Protein AF-A0A1J5P999-F1 (afdb_monomer)

Secondary structure (DSSP, 8-state):
---------------TTSSTTTTT------HHHHHHHHHHT--HHHHHHHHHS-SEEEE-GGG-EEEEEEEEETTEEEEEEEEE-SSS----------S-TGGGT---

Structure (mmCIF, N/CA/C/O backbone):
data_AF-A0A1J5P999-F1
#
_entry.id   AF-A0A1J5P999-F1
#
loop_
_atom_site.group_PDB
_atom_site.id
_atom_site.type_symbol
_atom_site.label_atom_id
_atom_site.label_alt_id
_atom_site.label_comp_id
_atom_site.label_asym_id
_atom_site.label_entity_id
_atom_site.label_seq_id
_atom_site.pdbx_PDB_ins_code
_atom_site.Cartn_x
_atom_site.Cartn_y
_atom_site.Cartn_z
_atom_site.occupancy
_atom_site.B_iso_or_equiv
_atom_site.auth_seq_id
_atom_site.auth_comp_id
_atom_site.auth_asym_id
_atom_site.auth_atom_id
_atom_site.pdbx_PDB_model_num
ATOM 1 N N . MET A 1 1 ? -15.671 -54.462 -1.984 1.00 37.78 1 MET A N 1
ATOM 2 C CA . MET A 1 1 ? -15.952 -53.697 -3.217 1.00 37.78 1 MET A CA 1
ATOM 3 C C . MET A 1 1 ? -16.811 -52.499 -2.840 1.00 37.78 1 MET A C 1
ATOM 5 O O . MET A 1 1 ? -17.685 -52.654 -2.004 1.00 37.78 1 MET A O 1
ATOM 9 N N . ALA A 1 2 ? -16.414 -51.345 -3.379 1.00 36.69 2 ALA A N 1
ATOM 10 C CA . ALA A 1 2 ? -16.911 -49.964 -3.329 1.00 36.69 2 ALA A CA 1
ATOM 11 C C . ALA A 1 2 ? -18.200 -49.567 -2.566 1.00 36.69 2 ALA A C 1
ATOM 13 O O . ALA A 1 2 ? -19.240 -50.210 -2.635 1.00 36.69 2 ALA A O 1
ATOM 14 N N . TRP A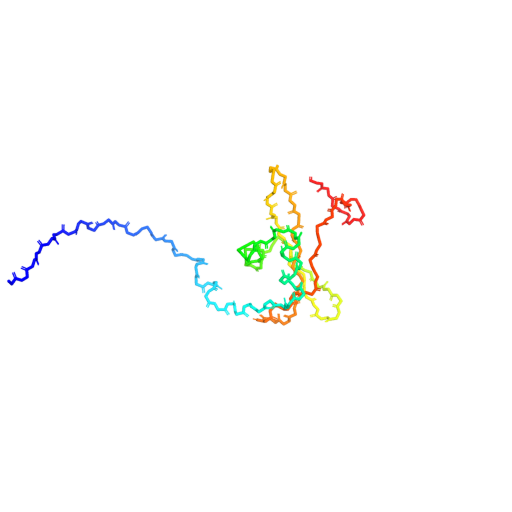 1 3 ? -18.068 -48.404 -1.919 1.00 38.06 3 TRP A N 1
ATOM 15 C CA . TRP A 1 3 ? -19.034 -47.589 -1.180 1.00 38.06 3 TRP A CA 1
ATOM 16 C C . TRP A 1 3 ? -19.949 -46.764 -2.104 1.00 38.06 3 TRP A C 1
ATOM 18 O O . TRP A 1 3 ? -19.556 -46.436 -3.220 1.00 38.06 3 TRP A O 1
ATOM 28 N N . GLY A 1 4 ? -21.103 -46.316 -1.595 1.00 35.94 4 GLY A N 1
ATOM 29 C CA . GLY A 1 4 ? -21.939 -45.300 -2.247 1.00 35.94 4 GLY A CA 1
ATOM 30 C C . GLY A 1 4 ? -22.702 -44.431 -1.243 1.00 35.94 4 GLY A C 1
ATOM 31 O O . GLY A 1 4 ? -23.847 -44.722 -0.917 1.00 35.94 4 GLY A O 1
ATOM 32 N N . TRP A 1 5 ? -22.057 -43.373 -0.742 1.00 35.06 5 TRP A N 1
ATOM 33 C CA . TRP A 1 5 ? -22.691 -42.262 -0.019 1.00 35.06 5 TRP A CA 1
ATOM 34 C C . TRP A 1 5 ? -23.324 -41.295 -1.033 1.00 35.06 5 TRP A C 1
ATOM 36 O O . TRP A 1 5 ? -22.629 -40.791 -1.913 1.00 35.06 5 TRP A O 1
ATOM 46 N N . VAL A 1 6 ? -24.623 -41.007 -0.908 1.00 44.00 6 VAL A N 1
ATOM 47 C CA . VAL A 1 6 ? -25.325 -40.009 -1.735 1.00 44.00 6 VAL A CA 1
ATOM 48 C C . VAL A 1 6 ? -25.231 -38.649 -1.040 1.00 44.00 6 VAL A C 1
ATOM 50 O O . VAL A 1 6 ? -25.931 -38.382 -0.066 1.00 44.00 6 VAL A O 1
ATOM 53 N N . GLY A 1 7 ? -24.318 -37.800 -1.514 1.00 39.00 7 GLY A N 1
ATOM 54 C CA . GLY A 1 7 ? -24.174 -36.416 -1.068 1.00 39.00 7 GLY A CA 1
ATOM 55 C C . GLY A 1 7 ? -25.244 -35.515 -1.688 1.00 39.00 7 GLY A C 1
ATOM 56 O O . GLY A 1 7 ? -25.363 -35.428 -2.906 1.00 39.00 7 GLY A O 1
ATOM 57 N N . VAL A 1 8 ? -26.009 -34.830 -0.839 1.00 46.47 8 VAL A N 1
ATOM 58 C CA . VAL A 1 8 ? -26.989 -33.807 -1.223 1.00 46.47 8 VAL A CA 1
ATOM 59 C C . VAL A 1 8 ? -26.250 -32.572 -1.747 1.00 46.47 8 VAL A C 1
ATOM 61 O O . VAL A 1 8 ? -25.548 -31.893 -0.998 1.00 46.47 8 VAL A O 1
ATOM 64 N N . SER A 1 9 ? -26.412 -32.274 -3.036 1.00 40.50 9 SER A N 1
ATOM 65 C CA . SER A 1 9 ? -25.910 -31.055 -3.672 1.00 40.50 9 SER A CA 1
ATOM 66 C C . SER A 1 9 ? -26.640 -29.829 -3.116 1.00 40.50 9 SER A C 1
ATOM 68 O O . SER A 1 9 ? -27.842 -29.663 -3.319 1.00 40.50 9 SER A O 1
ATOM 70 N N . ARG A 1 10 ? -25.918 -28.956 -2.406 1.00 44.97 10 ARG A N 1
ATOM 71 C CA . ARG A 1 10 ? -26.386 -27.601 -2.078 1.00 44.97 10 ARG A CA 1
ATOM 72 C C . ARG A 1 10 ? -26.079 -26.655 -3.248 1.00 44.97 10 ARG A C 1
ATOM 74 O O . ARG A 1 10 ? -25.032 -26.819 -3.874 1.00 44.97 10 ARG A O 1
ATOM 81 N N . PRO A 1 11 ? -26.952 -25.677 -3.545 1.00 37.75 11 PRO A N 1
ATOM 82 C CA . PRO A 1 11 ? -26.740 -24.749 -4.647 1.00 37.75 11 PRO A CA 1
ATOM 83 C C . PRO A 1 11 ? -25.540 -23.840 -4.358 1.00 37.75 11 PRO A C 1
ATOM 85 O O . PRO A 1 11 ? -25.463 -23.195 -3.312 1.00 37.75 11 PRO A O 1
ATOM 88 N N . ILE A 1 12 ? -24.607 -23.815 -5.309 1.00 49.03 12 ILE A N 1
ATOM 89 C CA . ILE A 1 12 ? -23.509 -22.853 -5.391 1.00 49.03 12 ILE A CA 1
ATOM 90 C C . ILE A 1 12 ? -24.145 -21.487 -5.651 1.00 49.03 12 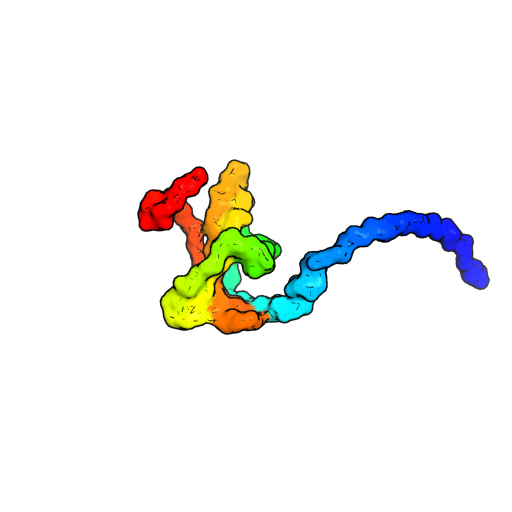ILE A C 1
ATOM 92 O O . ILE A 1 12 ? -24.758 -21.269 -6.694 1.00 49.03 12 ILE A O 1
ATOM 96 N N . VAL A 1 13 ? -24.043 -20.589 -4.674 1.00 51.94 13 VAL A N 1
ATOM 97 C CA . VAL A 1 13 ? -24.358 -19.173 -4.867 1.00 51.94 13 VAL A CA 1
ATOM 98 C C . VAL A 1 13 ? -23.359 -18.625 -5.883 1.00 51.94 13 VAL A C 1
ATOM 100 O O . VAL A 1 13 ? -22.150 -18.690 -5.669 1.00 51.94 13 VAL A O 1
ATOM 103 N N . ASP A 1 14 ? -23.888 -18.121 -6.992 1.00 52.69 14 ASP A N 1
ATOM 104 C CA . ASP A 1 14 ? -23.164 -17.404 -8.035 1.00 52.69 14 ASP A CA 1
ATOM 105 C C . ASP A 1 14 ? -22.485 -16.152 -7.443 1.00 52.69 14 ASP A C 1
ATOM 107 O O . ASP A 1 14 ? -23.111 -15.113 -7.238 1.00 52.69 14 ASP A O 1
ATOM 111 N N . MET A 1 15 ? -21.196 -16.275 -7.110 1.00 42.59 15 MET A N 1
ATOM 112 C CA . MET A 1 15 ? -20.282 -15.169 -6.788 1.00 42.59 15 MET A CA 1
ATOM 113 C C . MET A 1 15 ? -19.447 -14.798 -8.026 1.00 42.59 15 MET A C 1
ATOM 115 O O . MET A 1 15 ? -18.227 -14.652 -7.969 1.00 42.59 15 MET A O 1
ATOM 119 N N . GLY A 1 16 ? -20.088 -14.676 -9.187 1.00 48.22 16 GLY A N 1
ATOM 120 C CA . GLY A 1 16 ? -19.440 -14.245 -10.418 1.00 48.22 16 GLY A CA 1
ATOM 121 C C . GLY A 1 16 ? -19.431 -12.727 -10.599 1.00 48.22 16 GLY A C 1
ATOM 122 O O . GLY A 1 16 ? -20.356 -12.207 -11.218 1.00 48.22 16 GLY A O 1
ATOM 123 N N . ARG A 1 17 ? -18.357 -12.033 -10.162 1.00 46.41 17 ARG A N 1
ATOM 124 C CA . ARG A 1 17 ? -17.685 -10.983 -10.985 1.00 46.41 17 ARG A CA 1
ATOM 125 C C . ARG A 1 17 ? -16.369 -10.360 -10.468 1.00 46.41 17 ARG A C 1
ATOM 127 O O . ARG A 1 17 ? -15.931 -9.376 -11.057 1.00 46.41 17 ARG A O 1
ATOM 134 N N . ASN A 1 18 ? -15.717 -10.871 -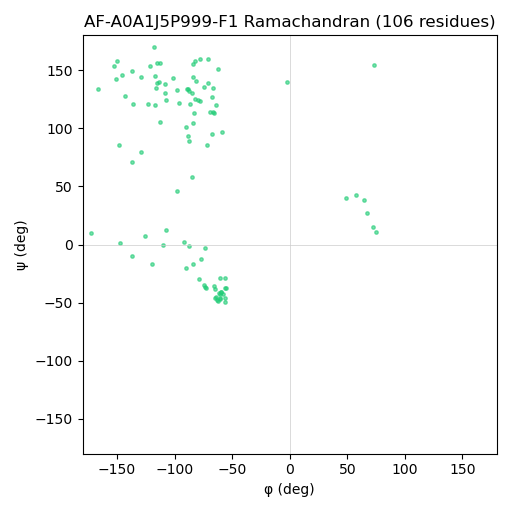9.419 1.00 49.22 18 ASN A N 1
ATOM 135 C CA . ASN A 1 18 ? -14.580 -10.142 -8.817 1.00 49.22 18 ASN A CA 1
ATOM 136 C C . ASN A 1 18 ? -13.360 -11.007 -8.460 1.00 49.22 18 ASN A C 1
ATOM 138 O O . ASN A 1 18 ? -12.312 -10.453 -8.145 1.00 49.22 18 ASN A O 1
ATOM 142 N N . ALA A 1 19 ? -13.464 -12.336 -8.521 1.00 44.88 19 ALA A N 1
ATOM 143 C CA . ALA A 1 19 ? -12.344 -13.224 -8.194 1.00 44.88 19 ALA A CA 1
ATOM 144 C C . ALA A 1 19 ? -11.311 -13.332 -9.335 1.00 44.88 19 ALA A C 1
ATOM 146 O O . ALA A 1 19 ? -10.121 -13.481 -9.081 1.00 44.88 19 ALA A O 1
ATOM 147 N N . SER A 1 20 ? -11.742 -13.180 -10.591 1.00 42.78 20 SER A N 1
ATOM 148 C CA . SER A 1 20 ? -10.908 -13.378 -11.785 1.00 42.78 20 SER A CA 1
ATOM 149 C C . SER A 1 20 ? -9.932 -12.234 -12.095 1.00 42.78 20 SER A C 1
ATOM 151 O O . SER A 1 20 ? -9.016 -12.428 -12.887 1.00 42.78 20 SER A O 1
ATOM 153 N N . THR A 1 21 ? -10.063 -11.063 -11.462 1.00 48.25 21 THR A N 1
ATOM 154 C CA . THR A 1 21 ? -9.098 -9.954 -11.627 1.00 48.25 21 THR A CA 1
ATOM 155 C C . THR A 1 21 ? -7.882 -10.099 -10.702 1.00 48.25 21 THR A C 1
ATOM 157 O O . THR A 1 21 ? -6.855 -9.467 -10.926 1.00 48.25 21 THR A O 1
ATOM 160 N N . ILE A 1 22 ? 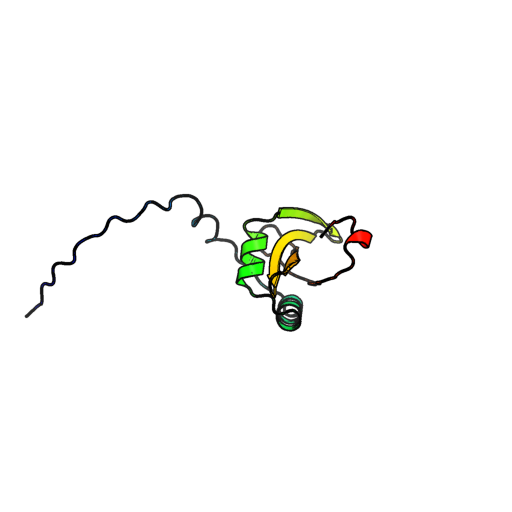-7.972 -10.945 -9.669 1.00 50.50 22 ILE A N 1
ATOM 161 C CA . ILE A 1 22 ? -6.931 -11.084 -8.637 1.00 50.50 22 ILE A CA 1
ATOM 162 C C . ILE A 1 22 ? -5.893 -12.156 -9.024 1.00 50.50 22 ILE A C 1
ATOM 164 O O . ILE A 1 22 ? -4.760 -12.116 -8.551 1.00 50.50 22 ILE A O 1
ATOM 168 N N . GLU A 1 23 ? -6.225 -13.071 -9.940 1.00 46.91 23 GLU A N 1
ATOM 169 C CA . GLU A 1 23 ? -5.380 -14.234 -10.258 1.00 46.91 23 GLU A CA 1
ATOM 170 C C . GLU A 1 23 ? -4.104 -13.942 -11.072 1.00 46.91 23 GLU A C 1
ATOM 172 O O . GLU A 1 23 ? -3.300 -14.849 -11.268 1.00 46.91 23 GLU A O 1
ATOM 177 N N . ALA A 1 24 ? -3.843 -12.705 -11.508 1.00 50.28 24 ALA A N 1
ATOM 178 C CA . ALA A 1 24 ? -2.672 -12.417 -12.349 1.00 50.28 24 ALA A CA 1
ATOM 179 C C . ALA A 1 24 ? -1.744 -11.304 -11.837 1.00 50.28 24 ALA A C 1
ATOM 181 O O . ALA A 1 24 ? -0.815 -10.914 -12.545 1.00 50.28 24 ALA A O 1
ATOM 182 N N . MET A 1 25 ? -1.946 -10.783 -10.624 1.00 60.47 25 MET A N 1
ATOM 183 C CA . MET A 1 25 ? -1.055 -9.751 -10.087 1.00 60.47 25 MET A CA 1
ATOM 184 C C . MET A 1 25 ? 0.134 -10.413 -9.373 1.00 60.47 25 MET A C 1
ATOM 186 O O . MET A 1 25 ? 0.084 -10.704 -8.179 1.00 60.47 25 MET A O 1
ATOM 190 N N . GLN A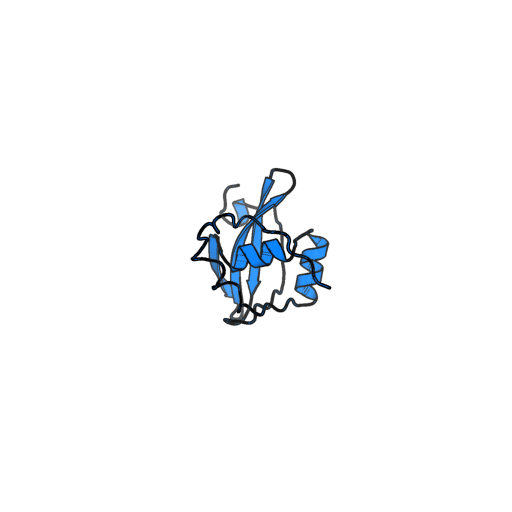 1 26 ? 1.213 -10.689 -10.115 1.00 70.00 26 GLN A N 1
ATOM 191 C CA . GLN A 1 26 ? 2.470 -11.186 -9.542 1.00 70.00 26 GLN A CA 1
ATOM 192 C C . GLN A 1 26 ? 3.176 -10.069 -8.760 1.00 70.00 26 GLN A C 1
ATOM 194 O O . GLN A 1 26 ? 4.037 -9.355 -9.270 1.00 70.00 26 GLN A O 1
ATOM 199 N N . ILE A 1 27 ? 2.801 -9.903 -7.494 1.00 77.94 27 ILE A N 1
ATOM 200 C CA . ILE A 1 27 ? 3.387 -8.884 -6.622 1.00 77.94 27 ILE A CA 1
ATOM 201 C C . ILE A 1 27 ? 4.638 -9.448 -5.957 1.00 77.94 27 ILE A C 1
ATOM 203 O O . ILE A 1 27 ? 4.582 -10.424 -5.211 1.00 77.94 27 ILE A O 1
ATOM 207 N N . THR A 1 28 ? 5.768 -8.786 -6.198 1.00 84.69 28 THR A N 1
ATOM 208 C CA . THR A 1 28 ? 7.029 -9.074 -5.515 1.00 84.69 28 THR A CA 1
ATOM 209 C C . THR A 1 28 ? 7.329 -7.962 -4.524 1.00 84.69 28 THR A C 1
ATOM 211 O O . THR A 1 28 ? 7.419 -6.791 -4.883 1.00 84.69 28 THR A O 1
ATOM 214 N N . PHE A 1 29 ? 7.522 -8.332 -3.263 1.00 84.56 29 PHE A N 1
ATOM 215 C CA . PHE A 1 29 ? 7.889 -7.395 -2.211 1.00 84.56 29 PHE A CA 1
ATOM 216 C C . PHE A 1 29 ? 9.408 -7.286 -2.125 1.00 84.56 29 PHE A C 1
ATOM 218 O O . PHE A 1 29 ? 1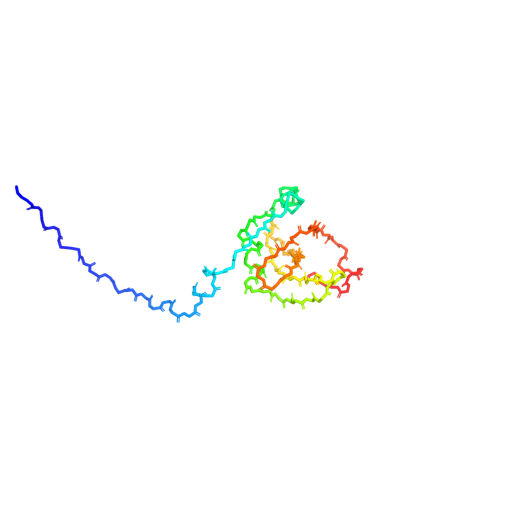0.111 -8.296 -2.095 1.00 84.56 29 PHE A O 1
ATOM 225 N N . THR A 1 30 ? 9.932 -6.065 -2.037 1.00 87.31 30 THR A N 1
ATOM 226 C CA . THR A 1 30 ? 11.355 -5.884 -1.724 1.00 87.31 30 THR A CA 1
ATOM 227 C C . THR A 1 30 ? 11.627 -6.255 -0.273 1.00 87.31 30 THR A C 1
ATOM 229 O O . THR A 1 30 ? 10.740 -6.186 0.581 1.00 87.31 30 THR A O 1
ATOM 232 N N . GLN A 1 31 ? 12.886 -6.549 0.046 1.00 86.50 31 GLN A N 1
ATOM 233 C CA . GLN A 1 31 ? 13.310 -6.733 1.433 1.00 86.50 31 GLN A CA 1
ATOM 234 C C . GLN A 1 31 ? 12.966 -5.514 2.301 1.00 86.50 31 GLN A C 1
ATOM 236 O O . GLN A 1 31 ? 12.535 -5.666 3.444 1.00 86.50 31 GLN A O 1
ATOM 241 N N . HIS A 1 32 ? 13.096 -4.305 1.748 1.00 87.25 32 HIS A N 1
ATOM 242 C CA . HIS A 1 32 ? 12.715 -3.089 2.456 1.00 87.25 32 HIS A CA 1
ATOM 243 C C . HIS A 1 32 ? 11.213 -3.053 2.745 1.00 87.25 32 HIS A C 1
ATOM 245 O O . HIS A 1 32 ? 10.814 -2.761 3.867 1.00 87.25 32 HIS A O 1
ATOM 251 N N . ALA A 1 33 ? 10.365 -3.393 1.772 1.00 87.19 33 ALA A N 1
ATOM 252 C CA . ALA A 1 33 ? 8.922 -3.483 1.977 1.00 87.19 33 ALA A CA 1
ATOM 253 C C . ALA A 1 33 ? 8.561 -4.449 3.103 1.00 87.19 33 ALA A C 1
ATOM 255 O O . ALA A 1 33 ? 7.816 -4.078 4.009 1.00 87.19 33 ALA A O 1
ATOM 256 N N . LEU A 1 34 ? 9.131 -5.656 3.060 1.00 89.88 34 LEU A N 1
ATOM 257 C CA . LEU A 1 34 ? 8.896 -6.704 4.049 1.00 89.88 34 LEU A CA 1
ATOM 258 C C . LEU A 1 34 ? 9.324 -6.255 5.449 1.00 89.88 34 LEU A C 1
AT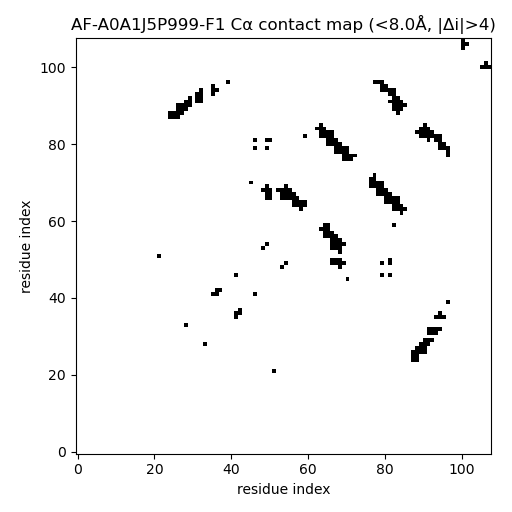OM 260 O O . LEU A 1 34 ? 8.570 -6.437 6.403 1.00 89.88 34 LEU A O 1
ATOM 264 N N . ALA A 1 35 ? 10.477 -5.592 5.571 1.00 87.94 35 ALA A N 1
ATOM 265 C CA . ALA A 1 35 ? 10.930 -5.024 6.838 1.00 87.94 35 ALA A CA 1
ATOM 266 C C . ALA A 1 35 ? 9.935 -3.982 7.373 1.00 87.94 35 ALA A C 1
ATOM 268 O O . ALA A 1 35 ? 9.515 -4.054 8.526 1.00 87.94 35 ALA A O 1
ATOM 269 N N . ARG A 1 36 ? 9.463 -3.060 6.522 1.00 91.19 36 ARG A N 1
ATOM 270 C CA . ARG A 1 36 ? 8.473 -2.045 6.925 1.00 91.19 36 ARG A CA 1
ATOM 271 C C . ARG A 1 36 ? 7.127 -2.651 7.286 1.00 91.19 36 ARG A C 1
ATOM 273 O O . ARG A 1 36 ? 6.467 -2.142 8.187 1.00 91.19 36 ARG A O 1
ATOM 280 N N . MET A 1 37 ? 6.714 -3.704 6.591 1.00 92.44 37 MET A N 1
ATOM 281 C CA . MET A 1 37 ? 5.501 -4.445 6.911 1.00 92.44 37 MET A CA 1
ATOM 282 C C . MET A 1 37 ? 5.610 -5.092 8.291 1.00 92.44 37 MET A C 1
ATOM 284 O O . MET A 1 37 ? 4.723 -4.890 9.117 1.00 92.44 37 MET A O 1
ATOM 288 N N . ALA A 1 38 ? 6.722 -5.773 8.577 1.00 92.31 38 ALA A N 1
ATOM 289 C CA . ALA A 1 38 ? 6.975 -6.389 9.876 1.00 92.31 38 ALA A CA 1
ATOM 290 C C . ALA A 1 38 ? 7.031 -5.353 11.013 1.00 92.31 38 ALA A C 1
ATOM 292 O O . ALA A 1 38 ? 6.316 -5.492 12.002 1.00 92.31 38 ALA A O 1
ATOM 293 N N . GLU A 1 39 ? 7.791 -4.266 10.840 1.00 90.31 39 GLU A N 1
ATOM 294 C CA . GLU A 1 39 ? 7.911 -3.168 11.817 1.00 90.31 39 GLU A CA 1
ATOM 295 C C . GLU A 1 39 ? 6.563 -2.531 12.187 1.00 90.31 39 GLU A C 1
ATOM 297 O O . GLU A 1 39 ? 6.404 -1.972 13.271 1.00 90.31 39 GLU A O 1
ATOM 302 N N . ARG A 1 40 ? 5.597 -2.560 11.264 1.00 88.94 40 ARG A N 1
ATOM 303 C CA . ARG A 1 40 ? 4.315 -1.848 11.382 1.00 88.94 40 ARG A CA 1
ATOM 304 C C . ARG A 1 40 ? 3.130 -2.783 11.582 1.00 88.94 40 ARG A C 1
ATOM 306 O O . ARG A 1 40 ? 2.001 -2.302 11.657 1.00 88.94 40 ARG A O 1
ATOM 313 N N . GLY A 1 41 ? 3.375 -4.092 11.625 1.00 91.62 41 GLY A N 1
ATOM 314 C CA . GLY A 1 41 ? 2.331 -5.108 11.673 1.00 91.62 41 GLY A CA 1
ATOM 315 C C . GLY A 1 41 ? 1.362 -5.014 10.494 1.00 91.62 41 GLY A C 1
ATOM 316 O O . GLY A 1 41 ? 0.152 -5.076 10.696 1.00 91.62 41 GLY A O 1
ATOM 317 N N . ILE A 1 42 ? 1.866 -4.793 9.278 1.00 92.81 42 ILE A N 1
ATOM 318 C CA . ILE A 1 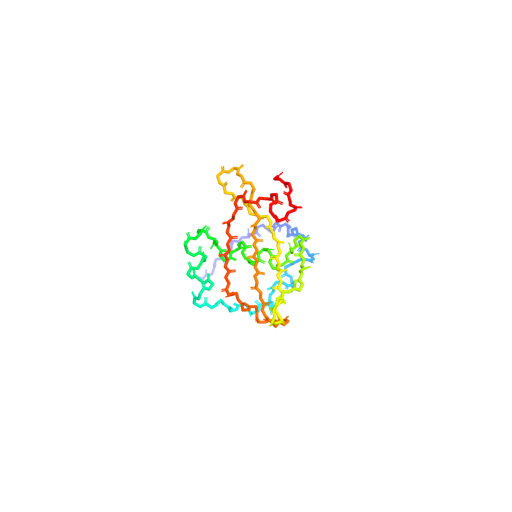42 ? 1.066 -4.750 8.046 1.00 92.81 42 ILE A CA 1
ATOM 319 C C . ILE A 1 42 ? 1.138 -6.121 7.389 1.00 92.81 42 ILE A C 1
ATOM 321 O O . ILE A 1 42 ? 2.221 -6.613 7.074 1.00 92.81 42 ILE A O 1
ATOM 325 N N . SER A 1 43 ? -0.015 -6.744 7.182 1.00 91.69 43 SER A N 1
ATOM 326 C CA . SER A 1 43 ? -0.089 -8.050 6.540 1.00 91.69 43 SER A CA 1
ATOM 327 C C . SER A 1 43 ? -0.037 -7.930 5.017 1.00 91.69 43 SER A C 1
ATOM 329 O O . SER A 1 43 ? -0.384 -6.903 4.431 1.00 91.69 43 SER A O 1
ATOM 331 N N . HIS A 1 44 ? 0.348 -9.020 4.355 1.00 88.88 44 HIS A N 1
ATOM 332 C CA . HIS A 1 44 ? 0.282 -9.113 2.897 1.00 88.88 44 HIS A CA 1
ATOM 333 C C . HIS A 1 44 ? -1.149 -8.894 2.394 1.00 88.88 44 HIS A C 1
ATOM 335 O O . HIS A 1 44 ? -1.348 -8.137 1.451 1.00 88.88 44 HIS A O 1
ATOM 341 N N . ALA A 1 45 ? -2.145 -9.482 3.065 1.00 89.19 45 ALA A N 1
ATOM 342 C CA . ALA A 1 45 ? -3.553 -9.368 2.688 1.00 89.19 45 ALA A CA 1
ATOM 343 C C . ALA A 1 45 ? -4.031 -7.910 2.611 1.00 89.19 45 ALA A C 1
ATOM 345 O O . ALA A 1 45 ? -4.777 -7.553 1.708 1.00 89.19 45 ALA A O 1
ATOM 346 N N . GLU A 1 46 ? -3.561 -7.049 3.509 1.00 90.75 46 GLU A N 1
ATOM 347 C CA . GLU A 1 46 ? -3.940 -5.633 3.518 1.00 90.75 46 GLU A CA 1
ATOM 348 C C . GLU A 1 46 ? -3.291 -4.837 2.394 1.00 90.75 46 GLU A C 1
ATOM 350 O O . GLU A 1 46 ? -3.930 -3.959 1.811 1.00 90.75 46 GLU A O 1
ATOM 355 N N . VAL A 1 47 ? -2.040 -5.160 2.055 1.00 90.25 47 VAL A N 1
ATOM 356 C CA . VAL A 1 47 ? -1.374 -4.571 0.890 1.00 90.25 47 VAL A CA 1
ATOM 357 C C . VAL A 1 47 ? -2.081 -5.009 -0.389 1.00 90.25 47 VAL A C 1
ATOM 359 O O . VAL A 1 47 ? -2.397 -4.167 -1.225 1.00 90.25 47 VAL A O 1
ATOM 362 N N . LEU A 1 48 ? -2.391 -6.301 -0.512 1.00 88.31 48 LEU A N 1
ATOM 363 C CA . LEU A 1 48 ? -3.111 -6.859 -1.656 1.00 88.31 48 LEU A CA 1
ATOM 364 C C . LEU A 1 48 ? -4.502 -6.236 -1.805 1.00 88.31 48 LEU A C 1
ATOM 366 O O . LEU A 1 48 ? -4.855 -5.799 -2.895 1.00 88.31 48 LEU A O 1
ATOM 370 N N . ALA A 1 49 ? -5.262 -6.121 -0.715 1.00 87.12 49 ALA A N 1
ATOM 371 C CA . ALA A 1 49 ? -6.573 -5.477 -0.723 1.00 87.12 49 ALA A CA 1
ATOM 372 C C . ALA A 1 49 ? -6.482 -4.000 -1.140 1.00 87.12 49 ALA A C 1
ATOM 374 O O . ALA A 1 49 ? -7.277 -3.539 -1.956 1.00 87.12 49 ALA A O 1
ATOM 375 N N . THR A 1 50 ? -5.474 -3.277 -0.638 1.00 89.06 50 THR A N 1
ATOM 376 C CA . THR A 1 50 ? -5.231 -1.870 -0.996 1.00 89.06 50 THR A CA 1
ATOM 377 C C . THR A 1 50 ? -4.860 -1.703 -2.469 1.00 89.06 50 THR A C 1
ATOM 379 O O . THR A 1 50 ? -5.289 -0.742 -3.099 1.00 89.06 50 THR A O 1
ATOM 382 N N . LEU A 1 51 ? -4.078 -2.626 -3.032 1.00 87.62 51 LEU A N 1
ATOM 383 C CA . LEU A 1 51 ? -3.708 -2.604 -4.449 1.00 87.62 51 LEU A CA 1
ATOM 384 C C . LEU A 1 51 ? -4.867 -3.021 -5.361 1.00 87.62 51 LEU A C 1
ATOM 386 O O . LEU A 1 51 ? -5.004 -2.474 -6.451 1.00 87.62 51 LEU A O 1
ATOM 390 N N . ALA A 1 52 ? -5.708 -3.956 -4.917 1.00 85.88 52 ALA A N 1
ATOM 391 C CA . ALA A 1 52 ? -6.859 -4.431 -5.678 1.00 85.88 52 ALA A CA 1
ATOM 392 C C . ALA A 1 52 ? -7.993 -3.397 -5.735 1.00 85.88 52 ALA A C 1
ATOM 394 O O . ALA A 1 52 ? -8.673 -3.277 -6.753 1.00 85.88 52 ALA A O 1
ATOM 395 N N . GLN A 1 53 ? -8.218 -2.665 -4.640 1.00 86.56 53 GLN A N 1
ATOM 396 C CA . GLN A 1 53 ? -9.275 -1.658 -4.526 1.00 86.56 53 GLN A CA 1
ATOM 397 C C . GLN A 1 53 ? -8.746 -0.400 -3.824 1.00 86.56 53 GLN A C 1
ATOM 399 O O . GLN A 1 53 ? -9.103 -0.124 -2.674 1.00 86.56 53 GLN A O 1
ATOM 404 N N . PRO A 1 54 ? -7.875 0.375 -4.494 1.00 88.88 54 PRO A N 1
ATOM 405 C CA . PRO A 1 54 ? -7.346 1.594 -3.911 1.00 88.88 54 PRO A CA 1
ATOM 406 C C . PRO A 1 54 ? -8.462 2.627 -3.748 1.00 88.88 54 PRO A C 1
ATOM 408 O O . PRO A 1 54 ? -9.219 2.899 -4.679 1.00 88.88 54 PRO A O 1
ATOM 411 N N . LEU A 1 55 ? -8.508 3.274 -2.583 1.00 90.38 55 LEU A N 1
ATOM 412 C CA . LEU A 1 55 ? -9.307 4.482 -2.367 1.00 90.38 55 LEU A CA 1
ATOM 413 C C . LEU A 1 55 ? -8.868 5.588 -3.332 1.00 90.38 55 LEU A C 1
ATOM 415 O O . LEU A 1 55 ? -9.685 6.337 -3.863 1.00 90.38 55 LEU A O 1
ATOM 419 N N . ARG A 1 56 ? -7.552 5.702 -3.526 1.00 90.31 56 ARG A N 1
ATOM 420 C CA . ARG A 1 56 ? -6.931 6.666 -4.427 1.00 90.31 56 ARG A CA 1
ATOM 421 C C . ARG A 1 56 ? -5.619 6.106 -4.954 1.00 90.31 56 ARG A C 1
ATOM 423 O O . ARG A 1 56 ? -4.868 5.493 -4.198 1.00 90.31 56 ARG A O 1
ATOM 430 N N . THR A 1 57 ? -5.338 6.378 -6.227 1.00 90.81 57 THR A N 1
ATOM 431 C CA . THR A 1 57 ? -4.012 6.181 -6.822 1.00 90.81 57 THR A CA 1
ATOM 432 C C . THR A 1 57 ? -3.434 7.530 -7.235 1.00 90.81 57 THR A C 1
ATOM 434 O O . THR A 1 57 ? -4.166 8.389 -7.728 1.00 90.81 57 THR A O 1
ATOM 437 N N . MET A 1 58 ? -2.143 7.743 -6.995 1.00 90.81 58 MET A N 1
ATOM 438 C CA . MET A 1 58 ? -1.433 8.976 -7.344 1.00 90.81 58 MET A CA 1
ATOM 439 C C . MET A 1 58 ? -0.066 8.650 -7.935 1.00 90.81 58 MET A C 1
ATOM 441 O O . MET A 1 58 ? 0.557 7.668 -7.535 1.00 90.81 58 MET A O 1
ATOM 445 N N . ASP A 1 59 ? 0.425 9.501 -8.829 1.00 89.94 59 ASP A N 1
ATOM 446 C CA . ASP A 1 59 ? 1.822 9.443 -9.246 1.00 89.94 59 ASP A CA 1
ATOM 447 C C . ASP A 1 59 ? 2.732 9.918 -8.105 1.00 89.94 59 ASP A C 1
ATOM 449 O O . ASP A 1 59 ? 2.443 10.885 -7.393 1.00 89.94 59 ASP A O 1
ATOM 453 N N . ALA A 1 60 ? 3.847 9.220 -7.932 1.00 82.94 60 ALA A N 1
ATOM 454 C CA . ALA A 1 60 ? 4.906 9.527 -6.989 1.00 82.94 60 ALA A CA 1
ATOM 455 C C . ALA A 1 60 ? 6.221 9.802 -7.740 1.00 82.94 60 ALA A C 1
ATOM 457 O O . ALA A 1 60 ? 6.348 9.601 -8.948 1.00 82.94 60 ALA A O 1
ATOM 458 N N . GLN A 1 61 ? 7.229 10.301 -7.021 1.00 81.81 61 GLN A N 1
ATOM 459 C CA . GLN A 1 61 ? 8.525 10.619 -7.627 1.00 81.81 61 GLN A CA 1
ATOM 460 C C . GLN A 1 61 ? 9.206 9.366 -8.199 1.00 81.81 61 GLN A C 1
ATOM 462 O O . GLN A 1 61 ? 9.059 8.268 -7.661 1.00 81.81 61 GLN A O 1
ATOM 467 N N . ASN A 1 62 ? 10.014 9.562 -9.244 1.00 82.06 62 ASN A N 1
ATOM 468 C CA . ASN A 1 62 ? 10.829 8.528 -9.894 1.00 82.06 62 ASN A CA 1
ATOM 469 C C . ASN A 1 62 ? 10.017 7.414 -10.579 1.00 82.06 62 ASN A C 1
ATOM 471 O O . ASN A 1 62 ? 10.400 6.251 -10.519 1.00 82.06 62 ASN A O 1
ATOM 475 N N . GLY A 1 63 ? 8.890 7.758 -11.215 1.00 81.19 63 GLY A N 1
ATOM 476 C CA . GLY A 1 63 ? 8.079 6.795 -11.978 1.00 81.19 63 GLY A CA 1
ATOM 477 C C . GLY A 1 63 ? 7.301 5.800 -11.109 1.00 81.19 63 GLY A C 1
ATOM 478 O O . GLY A 1 63 ? 6.829 4.779 -11.605 1.00 81.19 63 GLY A O 1
ATOM 479 N N . ARG A 1 64 ? 7.177 6.091 -9.810 1.00 86.50 64 ARG A N 1
ATOM 480 C CA . ARG A 1 64 ? 6.384 5.312 -8.857 1.00 86.50 64 ARG A CA 1
ATOM 481 C C . ARG A 1 64 ? 4.927 5.728 -8.908 1.00 86.50 64 ARG A C 1
ATOM 483 O O . ARG A 1 64 ? 4.608 6.878 -9.184 1.00 86.50 64 ARG A O 1
ATOM 490 N N . LYS A 1 65 ? 4.059 4.814 -8.513 1.00 89.88 65 LYS A N 1
ATOM 491 C CA . LYS A 1 65 ? 2.667 5.065 -8.163 1.00 89.88 65 LYS A CA 1
ATOM 492 C C . LYS A 1 65 ? 2.469 4.824 -6.674 1.00 89.88 65 LYS A C 1
ATOM 494 O O . LYS A 1 65 ? 3.226 4.099 -6.030 1.00 89.88 65 LYS A O 1
ATOM 499 N N . GLU A 1 66 ? 1.450 5.447 -6.115 1.00 90.44 66 GLU A N 1
ATOM 500 C CA . GLU A 1 66 ? 1.009 5.247 -4.744 1.00 90.44 66 GLU A CA 1
ATOM 501 C C . GLU A 1 66 ? -0.457 4.833 -4.741 1.00 90.44 66 GLU A C 1
ATOM 503 O O . GLU A 1 66 ? -1.300 5.594 -5.205 1.00 90.44 66 GLU A O 1
ATOM 508 N N . ALA A 1 67 ? -0.759 3.661 -4.187 1.00 90.19 67 ALA A N 1
ATOM 509 C CA . ALA A 1 67 ? -2.113 3.237 -3.855 1.00 90.19 67 ALA A CA 1
ATOM 510 C C . ALA A 1 67 ? -2.385 3.503 -2.372 1.00 90.19 67 ALA A C 1
ATOM 512 O O . ALA A 1 67 ? -1.576 3.161 -1.506 1.00 90.19 67 ALA A O 1
ATOM 513 N N . GLN A 1 68 ? -3.535 4.098 -2.078 1.00 93.31 68 GLN A N 1
ATOM 514 C CA . GLN A 1 68 ? -3.979 4.381 -0.718 1.00 93.31 68 GLN A CA 1
ATOM 515 C C . GLN A 1 68 ? -5.206 3.545 -0.369 1.00 93.31 68 GLN A C 1
ATOM 517 O O . GLN A 1 68 ? -6.110 3.404 -1.189 1.00 93.31 68 GLN A O 1
ATOM 522 N N . GLY A 1 69 ? -5.260 3.027 0.855 1.00 91.00 69 GLY A N 1
ATOM 523 C CA . GLY A 1 69 ? -6.366 2.211 1.351 1.00 91.00 69 GLY A CA 1
ATOM 524 C C . GLY A 1 69 ? -6.555 2.368 2.854 1.00 91.00 69 GLY A C 1
ATOM 525 O O . GLY A 1 69 ? -5.641 2.780 3.568 1.00 91.00 69 GLY A O 1
ATOM 526 N N . TRP A 1 70 ? -7.750 2.055 3.344 1.00 90.94 70 TRP A N 1
ATOM 527 C CA . TRP A 1 70 ? -8.024 2.044 4.777 1.00 90.94 70 TRP A CA 1
ATOM 528 C C . TRP A 1 70 ? -7.691 0.681 5.371 1.00 90.94 70 TRP A C 1
ATOM 530 O O . TRP A 1 70 ? -8.116 -0.346 4.850 1.00 90.94 70 TRP A O 1
ATOM 540 N N . ILE A 1 71 ? -6.985 0.687 6.496 1.00 91.25 71 ILE A N 1
ATOM 541 C CA . ILE A 1 71 ? -6.815 -0.486 7.354 1.00 91.25 71 ILE A CA 1
ATOM 542 C C . ILE A 1 71 ? -7.331 -0.172 8.754 1.00 91.25 71 ILE A C 1
ATOM 544 O O . ILE A 1 71 ? -7.343 0.985 9.182 1.00 91.25 71 ILE A O 1
ATOM 548 N N . GLU A 1 72 ? -7.747 -1.203 9.479 1.00 87.94 72 GLU A N 1
ATOM 549 C CA . GLU A 1 72 ? -8.232 -1.061 10.847 1.00 87.94 72 GLU A CA 1
ATOM 550 C C . GLU A 1 72 ? -7.222 -1.635 11.839 1.00 87.94 72 GLU A C 1
ATOM 552 O O . GLU A 1 72 ? -6.713 -2.749 11.694 1.00 87.94 72 GLU A O 1
ATOM 557 N N . ARG A 1 73 ? -6.896 -0.847 12.860 1.00 85.88 73 ARG A N 1
ATOM 558 C CA . ARG A 1 73 ? -5.978 -1.219 13.934 1.00 85.88 73 ARG A CA 1
ATOM 559 C C . ARG A 1 73 ? -6.572 -0.774 15.250 1.00 85.88 73 ARG A C 1
ATOM 561 O O . ARG A 1 73 ? -6.835 0.410 15.416 1.00 85.88 73 ARG A O 1
ATOM 568 N N . THR A 1 74 ? -6.789 -1.721 16.163 1.00 84.88 74 THR A N 1
ATOM 569 C CA . THR A 1 74 ? -7.271 -1.444 17.531 1.00 84.88 74 THR A CA 1
ATOM 570 C C . THR A 1 74 ? -8.500 -0.516 17.573 1.00 84.88 74 THR A C 1
ATOM 572 O O . THR A 1 74 ? -8.589 0.377 18.414 1.00 84.88 74 THR A O 1
ATOM 575 N N . GLY A 1 75 ? -9.442 -0.714 16.639 1.00 88.12 75 GLY A N 1
ATOM 576 C CA . GLY A 1 75 ? -10.667 0.089 16.506 1.00 88.12 75 GLY A CA 1
ATOM 577 C C . GLY A 1 75 ? -10.468 1.483 15.898 1.00 88.12 75 GLY A C 1
ATOM 578 O O . GLY A 1 75 ? -11.368 2.316 15.954 1.00 88.12 75 GLY A O 1
ATOM 579 N N . LYS A 1 76 ? -9.288 1.773 15.340 1.00 88.50 76 LYS A N 1
ATOM 580 C CA . LYS A 1 76 ? -8.972 3.024 14.644 1.00 88.50 76 LYS A CA 1
ATOM 581 C C . LYS A 1 76 ? -8.678 2.752 13.177 1.00 88.50 76 LYS A C 1
ATOM 583 O O . LYS A 1 76 ? -7.897 1.859 12.844 1.00 88.50 76 LYS A O 1
ATOM 588 N N . ARG A 1 77 ? -9.255 3.574 12.299 1.00 90.19 77 ARG A N 1
ATOM 589 C CA . ARG A 1 77 ? -8.892 3.579 10.880 1.00 90.19 77 ARG A CA 1
ATOM 590 C C . ARG A 1 77 ? -7.545 4.259 10.696 1.00 90.19 77 ARG A C 1
ATOM 592 O O . ARG A 1 77 ? -7.266 5.300 11.285 1.00 90.19 77 ARG A O 1
ATOM 599 N N . GLN A 1 78 ? -6.704 3.647 9.880 1.00 92.19 78 GLN A N 1
ATOM 600 C CA . GLN A 1 78 ? -5.408 4.174 9.489 1.00 92.19 78 GLN A CA 1
ATOM 601 C C . GLN A 1 78 ? -5.294 4.132 7.971 1.00 92.19 78 GLN A C 1
ATOM 603 O O . GLN A 1 78 ? -5.788 3.208 7.325 1.00 92.19 78 GLN A O 1
ATOM 608 N N . LEU A 1 79 ? -4.633 5.138 7.403 1.00 92.62 79 LEU A N 1
ATOM 609 C CA . LEU A 1 79 ? -4.364 5.188 5.974 1.00 92.62 79 LEU A CA 1
ATOM 610 C C . LEU A 1 79 ? -3.107 4.367 5.662 1.00 92.62 79 LEU A C 1
ATOM 612 O O . LEU A 1 79 ? -2.000 4.734 6.068 1.00 92.62 79 LEU A O 1
ATOM 616 N N . LEU A 1 80 ? -3.273 3.267 4.934 1.00 92.25 80 LEU A N 1
ATOM 617 C CA . LEU A 1 80 ? -2.182 2.505 4.345 1.00 92.25 80 LEU A CA 1
ATOM 618 C C . LEU A 1 80 ? -1.802 3.129 3.002 1.00 92.25 80 LEU A C 1
ATOM 620 O O . LEU A 1 80 ? -2.653 3.382 2.154 1.00 92.25 80 LEU A O 1
ATOM 624 N N . ARG A 1 81 ? -0.502 3.364 2.816 1.00 93.31 81 ARG A N 1
ATOM 625 C CA . ARG A 1 81 ? 0.089 3.875 1.578 1.00 93.31 81 ARG A CA 1
ATOM 626 C C . ARG A 1 81 ? 1.040 2.824 1.025 1.00 93.31 81 ARG A C 1
ATOM 628 O O . ARG A 1 81 ? 2.005 2.456 1.700 1.00 93.31 81 ARG A O 1
ATOM 635 N N . VAL A 1 82 ? 0.768 2.357 -0.185 1.00 89.56 82 VAL A N 1
ATOM 636 C CA . VAL A 1 82 ? 1.557 1.353 -0.898 1.00 89.56 82 VAL A CA 1
ATOM 637 C C . VAL A 1 82 ? 2.195 2.030 -2.102 1.00 89.56 82 VAL A C 1
ATOM 639 O O . VAL A 1 82 ? 1.515 2.347 -3.073 1.00 89.56 82 VAL A O 1
ATOM 642 N N . LEU A 1 83 ? 3.500 2.287 -2.023 1.00 90.62 83 LEU A N 1
ATOM 643 C CA . LEU A 1 83 ? 4.283 2.778 -3.159 1.00 90.62 83 LEU A CA 1
ATOM 644 C C . LEU A 1 83 ? 4.671 1.612 -4.058 1.00 90.62 83 LEU A C 1
ATOM 646 O O . LEU A 1 83 ? 5.017 0.563 -3.532 1.00 90.62 83 LEU A O 1
ATOM 650 N N . TYR A 1 84 ? 4.641 1.786 -5.372 1.00 85.31 84 TYR A N 1
ATOM 651 C CA . TYR A 1 84 ? 4.960 0.728 -6.317 1.00 85.31 84 TYR A CA 1
ATOM 652 C C . TYR A 1 84 ? 5.503 1.241 -7.645 1.00 85.31 84 TYR A C 1
ATOM 654 O O . TYR A 1 84 ? 5.219 2.364 -8.038 1.00 85.31 84 TYR A O 1
ATOM 662 N N . GLU A 1 85 ? 6.297 0.428 -8.333 1.00 81.94 85 GLU A N 1
ATOM 663 C CA . GLU A 1 85 ? 6.795 0.698 -9.691 1.00 81.94 85 GLU A CA 1
ATOM 664 C C . GLU A 1 85 ? 6.220 -0.343 -10.659 1.00 81.94 85 GLU A C 1
ATOM 666 O O . GLU A 1 85 ? 5.845 -1.421 -10.217 1.00 81.94 85 GLU A O 1
ATOM 671 N N . GLY A 1 86 ? 6.142 -0.034 -11.958 1.00 66.94 86 GLY A N 1
ATOM 672 C CA . GLY A 1 86 ? 5.673 -0.961 -12.999 1.00 66.94 86 GLY A CA 1
ATOM 673 C C . GLY A 1 86 ? 4.159 -1.227 -13.007 1.00 66.94 86 GLY A C 1
ATOM 674 O O . GLY A 1 86 ? 3.482 -1.125 -11.988 1.00 66.94 86 GLY A O 1
ATOM 675 N N . ASP A 1 87 ? 3.616 -1.595 -14.173 1.00 60.41 87 ASP A N 1
ATOM 676 C CA . ASP A 1 87 ? 2.175 -1.870 -14.317 1.00 60.41 87 ASP A CA 1
ATOM 677 C C . ASP A 1 87 ? 1.770 -3.321 -13.993 1.00 60.41 87 ASP A C 1
ATOM 679 O O . ASP A 1 87 ? 0.582 -3.618 -13.985 1.00 60.41 87 ASP A O 1
ATOM 683 N N . VAL A 1 88 ? 2.707 -4.217 -13.645 1.00 50.53 88 VAL A N 1
ATOM 684 C CA . VAL A 1 88 ? 2.393 -5.568 -13.110 1.00 50.53 88 VAL A CA 1
ATOM 685 C C . VAL A 1 88 ? 3.441 -6.083 -12.089 1.00 50.53 88 VAL A C 1
ATOM 687 O O . VAL A 1 88 ? 3.275 -7.164 -11.540 1.00 50.53 88 VAL A O 1
ATOM 690 N N . VAL A 1 89 ? 4.494 -5.319 -11.744 1.00 43.81 89 VAL A N 1
ATOM 691 C CA . VAL A 1 89 ? 5.509 -5.724 -10.734 1.00 43.81 89 VAL A CA 1
ATOM 692 C C . VAL A 1 89 ? 5.719 -4.623 -9.700 1.00 43.81 89 VAL A C 1
ATOM 694 O O . VAL A 1 89 ? 6.684 -3.872 -9.741 1.00 43.81 89 VAL A O 1
ATOM 697 N N . VAL A 1 90 ? 4.797 -4.557 -8.746 1.00 53.00 90 VAL A N 1
ATOM 698 C CA . VAL A 1 90 ? 4.697 -3.516 -7.718 1.00 53.00 90 VAL A CA 1
ATOM 699 C C . VAL A 1 90 ? 5.871 -3.556 -6.720 1.00 53.00 90 VAL A C 1
ATOM 701 O O . VAL A 1 90 ? 5.821 -4.267 -5.720 1.00 53.00 90 VAL A O 1
ATOM 704 N N . MET A 1 91 ? 6.921 -2.758 -6.949 1.00 44.59 91 MET A N 1
ATOM 705 C CA . MET A 1 91 ? 8.064 -2.627 -6.025 1.00 44.59 91 MET A CA 1
ATOM 706 C C . MET A 1 91 ? 7.815 -1.617 -4.881 1.00 44.59 91 MET A C 1
ATOM 708 O O . MET A 1 91 ? 7.916 -0.404 -5.064 1.00 44.59 91 MET A O 1
ATOM 712 N N . VAL A 1 92 ? 7.560 -2.113 -3.663 1.00 53.12 92 VAL A N 1
ATOM 713 C CA . VAL A 1 92 ? 7.342 -1.279 -2.461 1.00 53.12 92 VAL A CA 1
ATOM 714 C C . VAL A 1 92 ? 8.661 -0.825 -1.823 1.00 53.12 92 VAL A C 1
ATOM 716 O O . VAL A 1 92 ? 9.515 -1.645 -1.504 1.00 53.12 92 VAL A O 1
ATOM 719 N N . ILE A 1 93 ? 8.846 0.490 -1.624 1.00 60.66 93 ILE A N 1
ATOM 720 C CA . ILE A 1 93 ? 10.154 1.084 -1.247 1.00 60.66 93 ILE A CA 1
ATOM 721 C C . ILE A 1 93 ? 10.144 1.816 0.085 1.00 60.66 93 ILE A C 1
ATOM 723 O O . ILE A 1 93 ? 11.201 2.056 0.641 1.00 60.66 93 ILE A O 1
ATOM 727 N N . THR A 1 94 ? 8.996 2.178 0.649 1.00 51.72 94 THR A N 1
ATOM 728 C CA . THR A 1 94 ? 8.874 2.583 2.058 1.00 51.72 94 THR A CA 1
ATOM 729 C C . THR A 1 94 ? 7.406 2.593 2.422 1.00 51.72 94 THR A C 1
ATOM 731 O O . THR A 1 94 ? 6.596 3.170 1.707 1.00 51.72 94 THR A O 1
ATOM 734 N N . VAL A 1 95 ? 7.079 2.018 3.575 1.00 65.38 95 VAL A N 1
ATOM 735 C CA . VAL A 1 95 ? 5.761 2.187 4.187 1.00 65.38 95 VAL A CA 1
ATOM 736 C C . VAL A 1 95 ? 5.905 3.075 5.415 1.00 65.38 95 VAL A C 1
ATOM 738 O O . VAL A 1 95 ? 6.890 2.933 6.155 1.00 65.38 95 VAL A O 1
ATOM 741 N N . MET A 1 96 ? 4.964 4.011 5.615 1.00 67.75 96 MET A N 1
ATOM 742 C CA . MET A 1 96 ? 4.831 4.745 6.871 1.00 67.75 96 MET A CA 1
ATOM 743 C C . MET A 1 96 ? 3.413 5.076 7.341 1.00 67.75 96 MET A C 1
ATOM 745 O O . MET A 1 96 ? 2.645 5.698 6.624 1.00 67.75 96 MET A O 1
ATOM 749 N N . ALA A 1 97 ? 3.126 4.710 8.593 1.00 60.34 97 ALA A N 1
ATOM 750 C CA . ALA A 1 97 ? 2.002 5.168 9.398 1.00 60.34 97 ALA A CA 1
ATOM 751 C C . ALA A 1 97 ? 2.397 6.455 10.138 1.00 60.34 97 ALA A C 1
ATOM 753 O O . ALA A 1 97 ? 3.476 6.528 10.735 1.00 60.34 97 ALA A O 1
ATOM 754 N N . THR A 1 98 ? 1.543 7.475 10.079 1.00 73.94 98 THR A N 1
ATOM 755 C CA . THR A 1 98 ? 1.757 8.775 10.724 1.00 73.94 98 THR A CA 1
ATOM 756 C C . THR A 1 98 ? 0.432 9.352 11.209 1.00 73.94 98 THR A C 1
ATOM 758 O O . THR A 1 98 ? -0.594 9.164 10.567 1.00 73.94 98 THR A O 1
ATOM 761 N N . SER A 1 99 ? 0.468 10.064 12.336 1.00 71.25 99 SER A N 1
ATOM 762 C CA . SER A 1 99 ? -0.675 10.778 12.921 1.00 71.25 99 SER A CA 1
ATOM 763 C C . SER A 1 99 ? -0.779 12.239 12.470 1.00 71.25 99 SER A C 1
ATOM 765 O O . SER A 1 99 ? -1.638 12.973 12.946 1.00 71.25 99 SER A O 1
ATOM 767 N N . LYS A 1 100 ? 0.110 12.702 11.581 1.00 75.88 100 LYS A N 1
ATOM 768 C CA . LYS A 1 100 ? 0.176 14.109 11.153 1.00 75.88 100 LYS A CA 1
ATOM 769 C C . LYS A 1 100 ? -0.805 14.401 10.013 1.00 75.88 100 LYS A C 1
ATOM 771 O O . LYS A 1 100 ? -0.376 14.821 8.944 1.00 75.88 100 LYS A O 1
ATOM 776 N N . PHE A 1 101 ? -2.097 14.158 10.231 1.00 77.31 101 PHE A N 1
ATOM 777 C CA . PHE A 1 101 ? -3.147 14.280 9.208 1.00 77.31 101 PHE A CA 1
ATOM 778 C C . PHE A 1 101 ? -3.193 15.678 8.569 1.00 77.31 101 PHE A C 1
ATOM 780 O O . PHE A 1 101 ? -3.145 15.802 7.347 1.00 77.31 101 PHE A O 1
ATOM 787 N N . GLU A 1 102 ? -3.136 16.727 9.395 1.00 73.06 102 GLU A N 1
ATOM 788 C CA . GLU A 1 102 ? -3.165 18.137 8.974 1.00 73.06 102 GLU A CA 1
ATOM 789 C C . GLU A 1 102 ? -2.012 18.503 8.033 1.00 73.06 102 GLU A C 1
ATOM 791 O O . GLU A 1 102 ? -2.216 19.173 7.024 1.00 73.06 102 GLU A O 1
ATOM 796 N N . LYS A 1 103 ? -0.801 17.995 8.308 1.00 71.25 103 LYS A N 1
ATOM 797 C CA . LYS A 1 103 ? 0.378 18.217 7.454 1.00 71.25 103 LYS A CA 1
ATOM 798 C C . LYS A 1 103 ? 0.165 17.677 6.037 1.00 71.25 103 LYS A C 1
ATOM 800 O O . LYS A 1 103 ? 0.778 18.170 5.094 1.00 71.25 103 LYS A O 1
ATOM 805 N N . TYR A 1 104 ? -0.666 16.651 5.907 1.00 78.25 104 TYR A N 1
ATOM 806 C CA . TYR A 1 104 ? -0.955 15.992 4.642 1.00 78.25 104 TYR A CA 1
ATOM 807 C C . TYR A 1 104 ? -2.358 16.319 4.114 1.00 78.25 104 TYR A C 1
ATOM 809 O O . TYR A 1 104 ? -2.797 15.693 3.155 1.00 78.25 104 TYR A O 1
ATOM 817 N N . GLY A 1 105 ? -3.035 17.318 4.695 1.00 62.94 105 GLY A N 1
ATOM 818 C CA . GLY A 1 105 ? -4.313 17.830 4.198 1.00 62.94 105 GLY A CA 1
ATOM 819 C C . GLY A 1 105 ? -5.473 16.841 4.305 1.00 62.94 105 GLY A C 1
ATOM 820 O O . GLY A 1 105 ? -6.398 16.903 3.502 1.00 62.94 105 GLY A O 1
ATOM 821 N N . VAL A 1 106 ? -5.420 15.919 5.267 1.00 69.19 106 VAL A N 1
ATOM 822 C CA . VAL A 1 106 ? -6.469 14.916 5.494 1.00 69.19 106 VAL A CA 1
ATOM 823 C C . VAL A 1 106 ? -7.091 15.128 6.872 1.00 69.19 106 VAL A C 1
ATOM 825 O O . VAL A 1 106 ? -6.390 15.518 7.805 1.00 69.19 106 VAL A O 1
ATOM 828 N N . GLN A 1 107 ? -8.395 14.879 7.005 1.00 62.00 107 GLN A N 1
ATOM 829 C CA . GLN A 1 107 ? -9.085 14.827 8.299 1.00 62.00 107 GLN A CA 1
ATOM 830 C C . GLN A 1 107 ? -9.295 13.358 8.713 1.00 62.00 107 GLN A C 1
ATOM 832 O O . GLN A 1 107 ? -9.467 12.521 7.823 1.00 62.00 107 GLN A O 1
ATOM 837 N N . PRO A 1 108 ? -9.188 13.042 10.019 1.00 62.34 108 PRO A N 1
ATOM 838 C CA . PRO A 1 108 ? -9.217 11.671 10.534 1.00 62.34 108 PRO A CA 1
ATOM 839 C C . PRO A 1 108 ? -10.564 10.960 10.362 1.00 62.34 108 PRO A C 1
ATOM 841 O O . PRO A 1 108 ? -11.611 11.645 10.361 1.00 62.34 108 PRO A O 1
#

Radius of gyration: 19.41 Å; Cα contacts (8 Å, |Δi|>4): 139; chains: 1; bounding box: 40×72×32 Å

Organism: NCBI:txid410659

pLDDT: mean 72.87, std 19.28, range [35.06, 93.31]

Sequence (108 aa):
MAWGWVGVSRPIVDMGRNASTIEAMQITFTQHALARMAERGISHAEVLATLAQPLRTMDAQNGRKEAQGWIERTGKRQLLRVLYEGDVVVMVITVMATSKFEKYGVQP

Foldseek 3Di:
DDDDDDDDDDDDDPPPDQPVVLVQQPEDEDPQRVVQCVVPVNDPVNLSVQVSDFPDWDDDPPQKIWG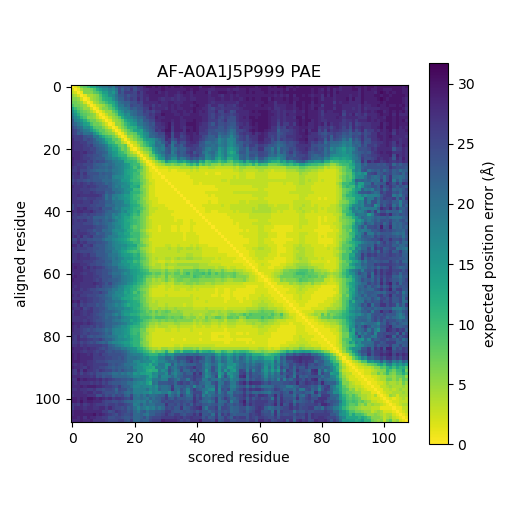WDWDDDPNDIWIWIAIAHDPRYGYGRHTDTDPPQVVVPHDD

InterPro domains:
  IPR025354 Protein of unknown function DUF4258 [PF14076] (29-61)

Mean predicted aligned error: 15.0 Å

Solvent-accessible surface area (backbone atoms only — not comparable to full-atom values): 6934 Å² total; per-residue (Å²): 134,89,87,84,85,87,78,84,83,74,86,80,78,86,77,84,86,69,68,81,78,62,78,73,66,61,71,50,74,35,73,60,26,52,51,39,23,62,79,65,73,52,54,69,69,58,54,51,49,20,68,75,57,43,80,43,76,44,85,45,79,93,76,23,36,31,31,26,23,84,44,80,52,98,95,38,83,42,70,46,55,47,36,24,27,71,96,61,50,40,46,28,75,63,59,74,84,77,88,61,38,70,86,70,76,44,82,136

Nearest PDB structures (foldseek):
  6xfr-assembly1_A  TM=6.555E-01  e=6.455E-01  Pontibacter korlensis
  8gex-assembly3_C  TM=5.576E-01  e=9.522E-01  Bacteroides thetaiotaomicron
  8gex-assembly1_A  TM=5.346E-01  e=9.522E-01  Bacteroides thetaiotaomicron
  8gex-assembly2_B  TM=5.327E-01  e=1.156E+00  Bacteroides thetaiotaomicron
  8gex-assembly4_D  TM=5.306E-01  e=1.706E+00  Bacteroides thetaiotaomicron